Protein AF-A0A0G9K246-F1 (afdb_monomer)

Structure (mmCIF, N/CA/C/O backbone):
data_AF-A0A0G9K246-F1
#
_entry.id   AF-A0A0G9K246-F1
#
loop_
_atom_site.group_PDB
_atom_site.id
_atom_site.type_symbol
_atom_site.label_atom_id
_atom_site.label_alt_id
_atom_site.label_comp_id
_atom_site.label_asym_id
_atom_site.label_entity_id
_atom_site.label_seq_id
_atom_site.pdbx_PDB_ins_code
_atom_site.Cartn_x
_atom_site.Cartn_y
_atom_site.Cartn_z
_atom_site.occupancy
_atom_site.B_iso_or_equiv
_atom_site.auth_seq_id
_atom_site.auth_comp_id
_atom_site.auth_asym_id
_atom_site.auth_atom_id
_atom_site.pdbx_PDB_model_num
ATOM 1 N N . MET A 1 1 ? -0.542 -9.651 4.753 1.00 82.19 1 MET A N 1
ATOM 2 C CA . MET A 1 1 ? -1.449 -9.228 3.652 1.00 82.19 1 MET A CA 1
ATOM 3 C C . MET A 1 1 ? -0.666 -9.338 2.362 1.00 82.19 1 MET A C 1
ATOM 5 O O . MET A 1 1 ? 0.371 -8.706 2.265 1.00 82.19 1 MET A O 1
ATOM 9 N N . GLU A 1 2 ? -1.108 -10.146 1.403 1.00 89.62 2 GLU A N 1
ATOM 10 C CA . GLU A 1 2 ? -0.391 -10.301 0.129 1.00 89.62 2 GLU A CA 1
ATOM 11 C C . GLU A 1 2 ? -0.794 -9.186 -0.846 1.00 89.62 2 GLU A C 1
ATOM 13 O O . GLU A 1 2 ? -1.987 -8.938 -1.033 1.00 89.62 2 GLU A O 1
ATOM 18 N N . ILE A 1 3 ? 0.184 -8.515 -1.457 1.00 90.75 3 ILE A N 1
ATOM 19 C CA . ILE A 1 3 ? -0.034 -7.583 -2.570 1.00 90.75 3 ILE A CA 1
ATOM 20 C C . ILE A 1 3 ? 0.909 -7.906 -3.723 1.00 90.75 3 ILE A C 1
ATOM 22 O O . ILE A 1 3 ? 2.029 -8.373 -3.530 1.00 90.75 3 ILE A O 1
ATOM 26 N N . VAL A 1 4 ? 0.464 -7.614 -4.935 1.00 92.31 4 VAL A N 1
ATOM 27 C CA . VAL A 1 4 ? 1.272 -7.700 -6.148 1.00 92.31 4 VAL A CA 1
ATOM 28 C C . VAL A 1 4 ? 1.919 -6.344 -6.400 1.00 92.31 4 VAL A C 1
ATOM 30 O O . VAL A 1 4 ? 1.224 -5.325 -6.443 1.00 92.31 4 VAL A O 1
ATOM 33 N N . LEU A 1 5 ? 3.238 -6.319 -6.584 1.00 88.00 5 LEU A N 1
ATOM 34 C CA . LEU A 1 5 ? 3.987 -5.123 -6.952 1.00 88.00 5 LEU A CA 1
ATOM 35 C C . LEU A 1 5 ? 3.656 -4.697 -8.381 1.00 88.00 5 LEU A C 1
ATOM 37 O O . LEU A 1 5 ? 3.780 -5.477 -9.322 1.00 88.00 5 LEU A O 1
ATOM 41 N N . PHE A 1 6 ? 3.317 -3.420 -8.565 1.00 86.75 6 PHE A N 1
ATOM 42 C CA . PHE A 1 6 ? 2.961 -2.879 -9.882 1.00 86.75 6 PHE A CA 1
ATOM 43 C C . PHE A 1 6 ? 4.084 -3.020 -10.924 1.00 86.75 6 PHE A C 1
ATOM 45 O O . PHE A 1 6 ? 3.807 -3.215 -12.101 1.00 86.75 6 PHE A O 1
ATOM 52 N N . ARG A 1 7 ? 5.351 -2.879 -10.508 1.00 84.31 7 ARG A N 1
ATOM 53 C CA . ARG A 1 7 ? 6.498 -2.832 -11.433 1.00 84.31 7 ARG A CA 1
ATOM 54 C C . ARG A 1 7 ? 6.947 -4.207 -11.916 1.00 84.31 7 ARG A C 1
ATOM 56 O O . ARG A 1 7 ? 7.310 -4.337 -13.077 1.00 84.31 7 ARG A O 1
ATOM 63 N N . THR A 1 8 ? 6.976 -5.189 -11.020 1.00 88.81 8 THR A N 1
ATOM 64 C CA . THR A 1 8 ? 7.571 -6.509 -11.281 1.00 88.81 8 THR A CA 1
ATOM 65 C C . THR A 1 8 ? 6.526 -7.614 -11.394 1.00 88.81 8 THR A C 1
ATOM 67 O O . THR A 1 8 ? 6.826 -8.676 -11.925 1.00 88.81 8 THR A O 1
ATOM 70 N N . GLY A 1 9 ? 5.299 -7.388 -10.913 1.00 89.56 9 GLY A N 1
ATOM 71 C CA . GLY A 1 9 ? 4.292 -8.441 -10.781 1.00 89.56 9 GLY A CA 1
ATOM 72 C C . GLY A 1 9 ? 4.596 -9.435 -9.656 1.00 89.56 9 GLY A C 1
ATOM 73 O O . GLY A 1 9 ? 3.876 -10.418 -9.500 1.00 89.56 9 GLY A O 1
ATOM 74 N N . GLU A 1 10 ? 5.641 -9.192 -8.862 1.00 92.50 10 GLU A N 1
ATOM 75 C CA . GLU A 1 10 ? 5.994 -10.050 -7.737 1.00 92.50 10 GLU A CA 1
ATOM 76 C C . GLU A 1 10 ? 4.985 -9.903 -6.606 1.00 92.50 10 GLU A C 1
ATOM 78 O O . GLU A 1 10 ? 4.510 -8.808 -6.295 1.00 92.50 10 GLU A O 1
ATOM 83 N N . LYS A 1 11 ? 4.680 -11.029 -5.970 1.00 93.06 11 LYS A N 1
ATOM 84 C CA . LYS A 1 11 ? 3.870 -11.071 -4.761 1.00 93.06 11 LYS A CA 1
ATOM 85 C C . LYS A 1 11 ? 4.761 -10.795 -3.565 1.00 93.06 11 LYS A C 1
ATOM 87 O O . LYS A 1 11 ? 5.769 -11.472 -3.377 1.00 93.06 11 LYS A O 1
ATOM 92 N N . ILE A 1 12 ? 4.366 -9.825 -2.759 1.00 90.88 12 ILE A N 1
ATOM 93 C CA . ILE A 1 12 ? 5.025 -9.509 -1.500 1.00 90.88 12 ILE A CA 1
ATOM 94 C C . ILE A 1 12 ? 4.022 -9.596 -0.363 1.00 90.88 12 ILE A C 1
ATOM 96 O O . ILE A 1 12 ? 2.835 -9.293 -0.517 1.00 90.88 12 ILE A O 1
ATOM 100 N N . GLU A 1 13 ? 4.520 -9.991 0.798 1.00 91.12 13 GLU A N 1
ATOM 101 C CA . GLU A 1 13 ? 3.740 -9.983 2.018 1.00 91.12 13 GLU A CA 1
ATOM 102 C C . GLU A 1 13 ? 4.000 -8.689 2.786 1.00 91.12 13 GLU A C 1
ATOM 104 O O . GLU A 1 13 ? 5.128 -8.362 3.141 1.00 91.12 13 GLU A O 1
ATOM 109 N N . VAL A 1 14 ? 2.924 -7.949 3.027 1.00 88.94 14 VAL A N 1
ATOM 110 C CA . VAL A 1 14 ? 2.902 -6.731 3.827 1.00 88.94 14 VAL A CA 1
ATOM 111 C C . VAL A 1 14 ? 2.228 -7.049 5.150 1.00 88.94 14 VAL A C 1
ATOM 113 O O . VAL A 1 14 ? 1.049 -7.423 5.197 1.00 88.94 14 VAL A O 1
ATOM 116 N N . ASN A 1 15 ? 2.971 -6.910 6.238 1.00 85.88 15 ASN A N 1
ATOM 117 C CA . ASN A 1 15 ? 2.516 -7.285 7.574 1.00 85.88 15 ASN A CA 1
ATOM 118 C C . ASN A 1 15 ? 2.053 -6.078 8.381 1.00 85.88 15 ASN A C 1
ATOM 120 O O . ASN A 1 15 ? 1.179 -6.200 9.242 1.00 85.88 15 ASN A O 1
ATOM 124 N N . THR A 1 16 ? 2.586 -4.895 8.074 1.00 86.31 16 THR A N 1
ATOM 125 C CA . THR A 1 16 ? 2.282 -3.671 8.814 1.00 86.31 16 THR A CA 1
ATOM 126 C C . THR A 1 16 ? 1.732 -2.561 7.909 1.00 86.31 16 THR A C 1
ATOM 128 O O . THR A 1 16 ? 2.132 -2.430 6.751 1.00 86.31 16 THR A O 1
ATOM 131 N N . PRO A 1 17 ? 0.851 -1.678 8.423 1.00 84.50 17 PRO A N 1
ATOM 132 C CA . PRO A 1 17 ? 0.437 -0.481 7.687 1.00 84.50 17 PRO A CA 1
ATOM 133 C C . PRO A 1 17 ? 1.614 0.430 7.316 1.00 84.50 17 PRO A C 1
ATOM 135 O O . PRO A 1 17 ? 1.545 1.142 6.319 1.00 84.50 17 PRO A O 1
ATOM 138 N N . LYS A 1 18 ? 2.696 0.411 8.107 1.00 87.44 18 LYS A N 1
ATOM 139 C CA . LYS A 1 18 ? 3.905 1.202 7.857 1.00 87.44 18 LYS A CA 1
ATOM 140 C C . LYS A 1 18 ? 4.616 0.746 6.581 1.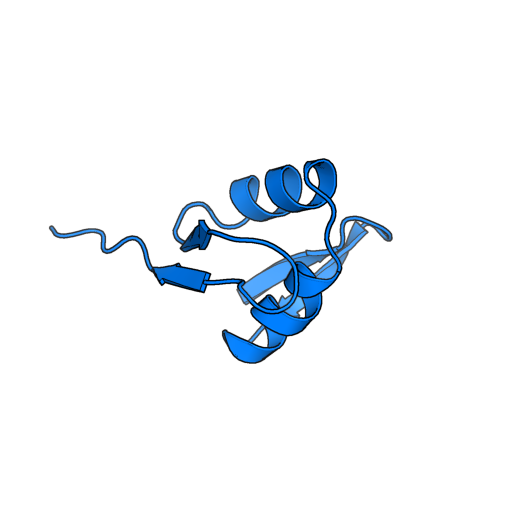00 87.44 18 LYS A C 1
ATOM 142 O O . LYS A 1 18 ? 4.939 1.589 5.754 1.00 87.44 18 LYS A O 1
ATOM 147 N N . GLU A 1 19 ? 4.785 -0.560 6.385 1.00 89.00 19 GLU A N 1
ATOM 148 C CA . GLU A 1 19 ? 5.322 -1.123 5.135 1.00 89.00 19 GLU A CA 1
ATOM 149 C C . GLU A 1 19 ? 4.464 -0.736 3.929 1.00 89.00 19 GLU A C 1
ATOM 151 O O . GLU A 1 19 ? 4.986 -0.302 2.904 1.00 89.00 19 GLU A O 1
ATOM 156 N N . LEU A 1 20 ? 3.136 -0.816 4.069 1.00 88.06 20 LEU A N 1
ATOM 157 C CA . LEU A 1 20 ? 2.231 -0.413 2.998 1.00 88.06 20 LEU A CA 1
ATOM 158 C C . LEU A 1 20 ? 2.400 1.073 2.648 1.00 88.06 20 LEU A C 1
ATOM 160 O O . LEU A 1 20 ? 2.475 1.421 1.472 1.00 88.06 20 LEU A O 1
ATOM 164 N N . LYS A 1 21 ? 2.509 1.953 3.652 1.00 89.06 21 LYS A N 1
ATOM 165 C CA . LYS A 1 21 ? 2.769 3.384 3.425 1.00 89.06 21 LYS A CA 1
ATOM 166 C C . LYS A 1 21 ? 4.084 3.620 2.683 1.00 89.06 21 LYS A C 1
ATOM 168 O O . LYS A 1 21 ? 4.108 4.425 1.758 1.00 89.06 21 LYS A O 1
ATOM 173 N N . GLU A 1 22 ? 5.147 2.908 3.045 1.00 89.19 22 GLU A N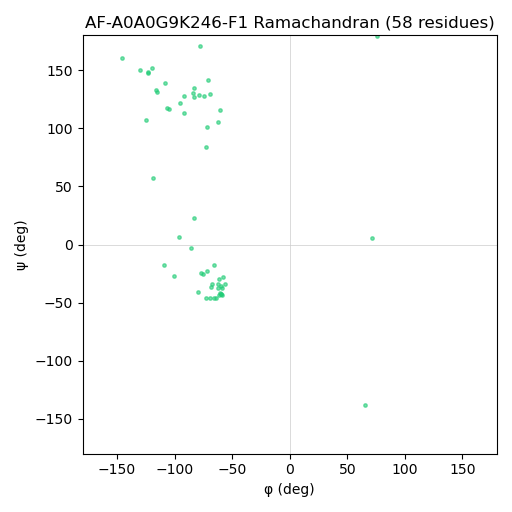 1
ATOM 174 C CA . GLU A 1 22 ? 6.459 3.028 2.394 1.00 89.19 22 GLU A CA 1
ATOM 175 C C . GLU A 1 22 ? 6.424 2.646 0.908 1.00 89.19 22 GLU A C 1
ATOM 177 O O . GLU A 1 22 ? 7.103 3.266 0.091 1.00 89.19 22 GLU A O 1
ATOM 182 N N . ILE A 1 23 ? 5.592 1.675 0.534 1.00 87.62 23 ILE A N 1
ATOM 183 C CA . ILE A 1 23 ? 5.382 1.291 -0.868 1.00 87.62 23 ILE A CA 1
ATOM 184 C C . ILE A 1 23 ? 4.556 2.358 -1.590 1.00 87.62 23 ILE A C 1
ATOM 186 O O . ILE A 1 23 ? 4.882 2.786 -2.701 1.00 87.62 23 ILE A O 1
ATOM 190 N N . LEU A 1 24 ? 3.478 2.812 -0.953 1.00 88.31 24 LEU A N 1
ATOM 191 C CA . LEU A 1 24 ? 2.510 3.710 -1.568 1.00 88.31 24 LEU A CA 1
ATOM 192 C C . LEU A 1 24 ? 3.004 5.161 -1.685 1.00 88.31 24 LEU A C 1
ATOM 194 O O . LEU A 1 24 ? 2.564 5.863 -2.596 1.00 88.31 24 LEU A O 1
ATOM 198 N N . LYS A 1 25 ? 3.936 5.621 -0.838 1.00 88.44 25 LYS A N 1
ATOM 199 C CA . LYS A 1 25 ? 4.429 7.014 -0.866 1.00 88.44 25 LYS A CA 1
ATOM 200 C C . LYS A 1 25 ? 5.115 7.394 -2.180 1.00 88.44 25 LYS A C 1
ATOM 202 O O . LYS A 1 25 ? 5.043 8.544 -2.598 1.00 88.44 25 LYS A O 1
ATOM 207 N N . TYR A 1 26 ? 5.727 6.429 -2.867 1.00 85.75 26 TYR A N 1
ATOM 208 C CA . TYR A 1 26 ? 6.382 6.636 -4.165 1.00 85.75 26 TYR A CA 1
ATOM 209 C C . TYR A 1 26 ? 5.490 6.286 -5.364 1.00 85.75 26 TYR A C 1
ATOM 211 O O . TYR A 1 26 ? 5.954 6.272 -6.508 1.00 85.75 26 TYR A O 1
ATOM 219 N N . CYS A 1 27 ? 4.216 5.966 -5.127 1.00 87.69 27 CYS A N 1
ATOM 220 C CA . CYS A 1 27 ? 3.294 5.572 -6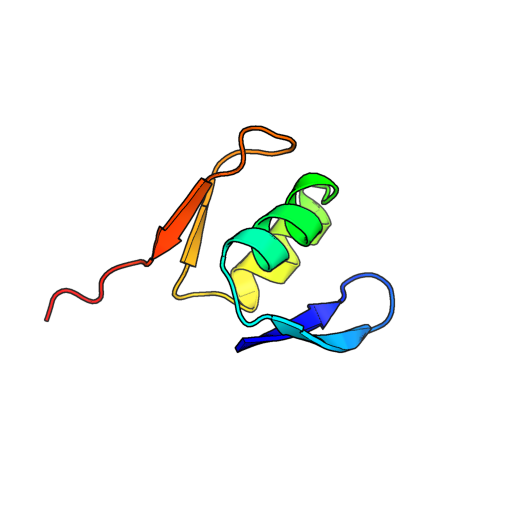.181 1.00 87.69 27 CYS A CA 1
ATOM 221 C C . CYS A 1 27 ? 2.680 6.788 -6.876 1.00 87.69 27 CYS A C 1
ATOM 223 O O . CYS A 1 27 ? 2.178 7.714 -6.242 1.00 87.69 27 CYS A O 1
ATOM 225 N N . ASN A 1 28 ? 2.654 6.741 -8.207 1.00 87.38 28 ASN A N 1
ATOM 226 C CA . ASN A 1 28 ? 1.903 7.697 -9.017 1.00 87.38 28 ASN A CA 1
ATOM 227 C C . ASN A 1 28 ? 0.390 7.351 -9.023 1.00 87.38 28 ASN A C 1
ATOM 229 O O . ASN A 1 28 ? 0.004 6.268 -8.568 1.00 87.38 28 ASN A O 1
ATOM 233 N N . PRO A 1 29 ? -0.490 8.221 -9.557 1.00 86.75 29 PRO A N 1
ATOM 234 C CA . PRO A 1 29 ? -1.936 7.972 -9.568 1.00 86.75 29 PRO A CA 1
ATOM 235 C C . PRO A 1 29 ? -2.365 6.656 -10.243 1.00 86.75 29 PRO A C 1
ATOM 237 O O . PRO A 1 29 ? -3.309 6.012 -9.781 1.00 86.75 29 PRO A O 1
ATOM 240 N N . LEU A 1 30 ? -1.661 6.215 -11.293 1.00 87.69 30 LEU A N 1
ATOM 241 C CA . LEU A 1 30 ? -1.948 4.946 -11.977 1.00 87.69 30 LEU A CA 1
ATOM 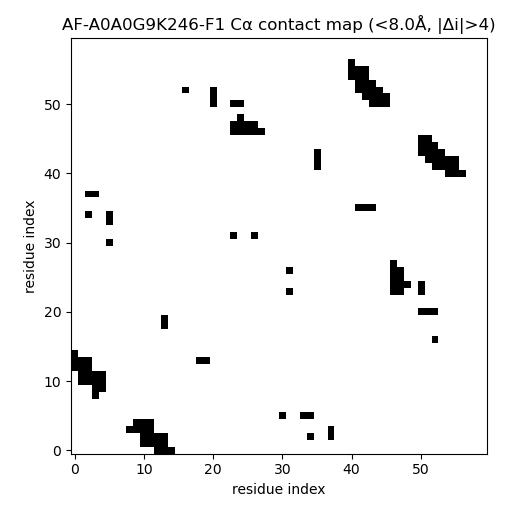242 C C . LEU A 1 30 ? -1.614 3.739 -11.091 1.00 87.69 30 LEU A C 1
ATOM 244 O O . LEU A 1 30 ? -2.436 2.834 -10.944 1.00 87.69 30 LEU A O 1
ATOM 248 N N . MET A 1 31 ? -0.444 3.757 -10.448 1.00 90.19 31 MET A N 1
ATOM 249 C CA . MET A 1 31 ? -0.032 2.742 -9.474 1.00 90.19 31 MET A CA 1
ATOM 250 C C . MET A 1 31 ? -0.998 2.705 -8.288 1.00 90.19 31 MET A C 1
ATOM 252 O O . MET A 1 31 ? -1.413 1.636 -7.851 1.00 90.19 31 MET A O 1
ATOM 256 N N . MET A 1 32 ? -1.422 3.873 -7.802 1.00 88.56 32 MET A N 1
ATOM 257 C CA . MET A 1 32 ? -2.368 3.976 -6.693 1.00 88.56 32 MET A CA 1
ATOM 258 C C . MET A 1 32 ? -3.704 3.301 -7.015 1.00 88.56 32 MET A C 1
ATOM 260 O O . MET A 1 32 ? -4.251 2.577 -6.186 1.00 88.56 32 MET A O 1
ATOM 264 N N . ASN A 1 33 ? -4.220 3.494 -8.232 1.00 89.19 33 ASN A N 1
ATOM 265 C CA . ASN A 1 33 ? -5.448 2.838 -8.678 1.00 89.19 33 ASN A CA 1
ATOM 266 C C . ASN A 1 33 ? -5.304 1.306 -8.701 1.00 89.19 33 ASN A C 1
ATOM 268 O O . ASN A 1 33 ? -6.226 0.585 -8.326 1.00 89.19 33 ASN A O 1
ATOM 272 N N . 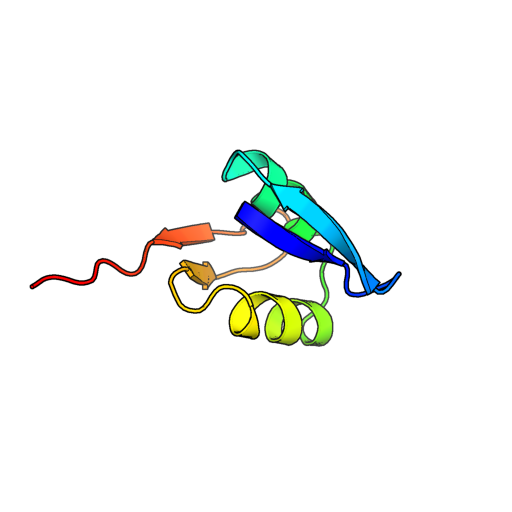PHE A 1 34 ? -4.134 0.799 -9.094 1.00 91.44 34 PHE A N 1
ATOM 273 C CA . PHE A 1 34 ? -3.841 -0.632 -9.064 1.00 91.44 34 PHE A CA 1
ATOM 274 C C . PHE A 1 34 ? -3.841 -1.198 -7.636 1.00 91.44 34 PHE A C 1
ATOM 276 O O . PHE A 1 34 ? -4.496 -2.210 -7.387 1.00 91.44 34 PHE A O 1
ATOM 283 N N . TYR A 1 35 ? -3.193 -0.530 -6.678 1.00 89.19 35 TYR A N 1
ATOM 284 C CA . TYR A 1 35 ? -3.184 -0.987 -5.283 1.00 89.19 35 TYR A CA 1
ATOM 285 C C . TYR A 1 35 ? -4.556 -0.874 -4.607 1.00 89.19 35 TYR A C 1
ATOM 287 O O . TYR A 1 35 ? -4.948 -1.780 -3.878 1.00 89.19 35 TYR A O 1
ATOM 295 N N . LYS A 1 36 ? -5.339 0.172 -4.902 1.00 88.62 36 LYS A N 1
ATOM 296 C CA . LYS A 1 36 ? -6.718 0.317 -4.393 1.00 88.62 36 LYS A CA 1
ATOM 297 C C . LYS A 1 36 ? -7.624 -0.846 -4.802 1.00 88.62 36 LYS A C 1
ATOM 299 O O . LYS A 1 36 ? -8.437 -1.291 -4.001 1.00 88.62 36 LYS A O 1
ATOM 304 N N . LYS A 1 37 ? -7.460 -1.375 -6.019 1.00 89.62 37 LYS A N 1
ATOM 305 C CA . LYS A 1 37 ? -8.213 -2.550 -6.493 1.00 89.62 37 LYS A CA 1
ATOM 306 C C . LYS A 1 37 ? -7.850 -3.833 -5.746 1.00 89.62 37 LYS A C 1
ATOM 308 O O . LYS A 1 37 ? -8.715 -4.676 -5.546 1.00 89.62 37 L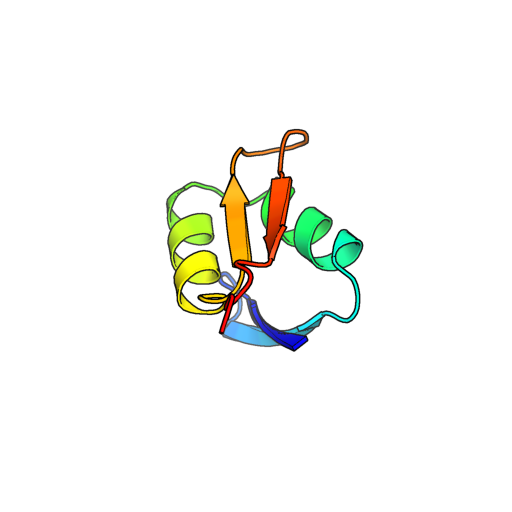YS A O 1
ATOM 313 N N . GLN A 1 38 ? -6.589 -3.978 -5.340 1.00 90.06 38 GLN A N 1
ATOM 314 C CA . GLN A 1 38 ? -6.128 -5.127 -4.554 1.00 90.06 38 GLN A CA 1
ATOM 315 C C . GLN A 1 38 ? -6.525 -5.031 -3.079 1.00 90.06 38 GLN A C 1
ATOM 317 O O . GLN A 1 38 ? -6.640 -6.046 -2.398 1.00 90.06 38 GLN A O 1
ATOM 322 N N . LEU A 1 39 ? -6.742 -3.810 -2.587 1.00 88.19 39 LEU A N 1
ATOM 323 C CA . LEU A 1 39 ? -6.973 -3.506 -1.180 1.00 88.19 39 LEU A CA 1
ATOM 324 C C . LEU A 1 39 ? -8.359 -2.877 -0.964 1.00 88.19 39 LEU A C 1
ATOM 326 O O . LEU A 1 39 ? -8.443 -1.787 -0.400 1.00 88.19 39 LEU A O 1
ATOM 330 N N . PRO A 1 40 ? -9.462 -3.543 -1.363 1.00 86.12 40 PRO A N 1
ATOM 331 C CA . PRO A 1 40 ? -10.802 -2.951 -1.316 1.00 86.12 40 PRO A CA 1
ATOM 332 C C . PRO A 1 40 ? -11.291 -2.664 0.110 1.00 86.12 40 PRO A C 1
ATOM 334 O O . PRO A 1 40 ? -12.226 -1.896 0.295 1.00 86.12 40 PRO A O 1
ATOM 337 N N . MET A 1 41 ? -10.667 -3.271 1.123 1.00 86.06 41 MET A N 1
ATOM 338 C CA . MET A 1 41 ? -10.976 -3.030 2.536 1.00 86.06 41 MET A CA 1
ATOM 339 C C . MET A 1 41 ? -10.225 -1.826 3.121 1.00 86.06 41 MET A C 1
ATOM 341 O O . MET A 1 41 ? -10.399 -1.508 4.299 1.00 86.06 41 MET A O 1
ATOM 345 N N . LEU A 1 42 ? -9.349 -1.184 2.345 1.00 86.75 42 LEU A N 1
ATOM 346 C CA . LEU A 1 42 ? -8.566 -0.033 2.773 1.00 86.75 42 LEU A CA 1
ATOM 347 C C . LEU A 1 42 ? -8.967 1.200 1.967 1.00 86.75 42 LEU A C 1
ATOM 349 O O . LEU A 1 42 ? -8.994 1.196 0.739 1.00 86.75 42 LEU A O 1
ATOM 353 N N . GLU A 1 43 ? -9.218 2.292 2.671 1.00 87.81 43 GLU A N 1
ATOM 354 C CA . GLU A 1 43 ? -9.344 3.611 2.082 1.00 87.81 43 GLU A CA 1
ATOM 355 C C . GLU A 1 43 ? -7.968 4.283 2.101 1.00 87.81 43 GLU A C 1
ATOM 357 O O . GLU A 1 43 ? -7.423 4.586 3.163 1.00 87.81 43 GLU A O 1
ATOM 362 N N . ILE A 1 44 ? -7.402 4.502 0.911 1.00 87.25 44 ILE A N 1
ATOM 363 C CA . ILE A 1 44 ? -6.107 5.169 0.737 1.00 87.25 44 ILE A CA 1
ATOM 364 C C . ILE A 1 44 ? -6.341 6.595 0.222 1.00 87.25 44 ILE A C 1
ATOM 366 O O . ILE A 1 44 ? -6.852 6.786 -0.895 1.00 87.25 44 ILE A O 1
ATOM 370 N N . LYS A 1 45 ? -5.954 7.589 1.025 1.00 84.62 45 LYS A N 1
ATOM 371 C CA . LYS A 1 45 ? -6.067 9.030 0.745 1.00 84.62 45 LYS A CA 1
ATOM 372 C C . LYS A 1 45 ? -4.684 9.689 0.740 1.00 84.62 45 LYS A C 1
ATOM 374 O O . LYS A 1 45 ? -3.773 9.233 1.422 1.00 84.62 45 LYS A O 1
ATOM 379 N N . GLY A 1 46 ? -4.542 10.766 -0.031 1.00 84.69 46 GLY A N 1
ATOM 380 C CA . GLY A 1 46 ? -3.275 11.488 -0.170 1.00 84.69 46 GLY A CA 1
ATOM 381 C C . GLY A 1 46 ? -2.241 10.784 -1.059 1.00 84.69 46 GLY A C 1
ATOM 382 O O . GLY A 1 46 ? -2.490 9.716 -1.621 1.00 84.69 46 GLY A O 1
ATOM 383 N N . PHE A 1 47 ? -1.083 11.426 -1.203 1.00 83.38 47 PHE A N 1
ATOM 384 C CA . PHE A 1 47 ? 0.079 10.953 -1.960 1.00 83.38 47 PHE A CA 1
ATOM 385 C C . PHE A 1 47 ? 1.361 11.412 -1.25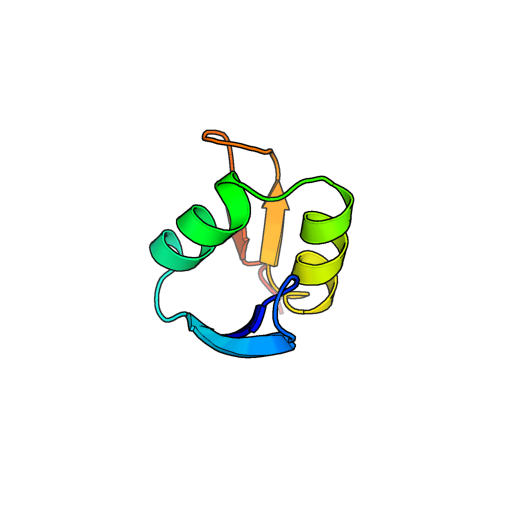8 1.00 83.38 47 PHE A C 1
ATOM 387 O O . PHE A 1 47 ? 1.330 12.368 -0.479 1.00 83.38 47 PHE A O 1
ATOM 394 N N . GLY A 1 48 ? 2.491 10.766 -1.555 1.00 82.56 48 GLY A N 1
ATOM 395 C CA . GLY A 1 48 ? 3.766 11.124 -0.937 1.00 82.56 48 GLY A CA 1
ATOM 396 C C . GLY A 1 48 ? 3.765 10.856 0.567 1.00 82.56 48 GLY A C 1
ATOM 397 O O . GLY A 1 48 ? 3.264 9.830 1.025 1.00 82.56 48 GLY A O 1
ATOM 398 N N . GLU A 1 49 ? 4.320 11.788 1.337 1.00 84.50 49 GLU A N 1
ATOM 399 C CA . GLU A 1 49 ? 4.399 11.678 2.799 1.00 84.50 49 GLU A CA 1
ATOM 400 C C . GLU A 1 49 ? 3.041 11.858 3.495 1.00 84.50 49 GLU A C 1
ATOM 402 O O . GLU A 1 49 ? 2.827 11.315 4.577 1.00 84.50 49 GLU A O 1
ATOM 407 N N . SER A 1 50 ? 2.084 12.528 2.848 1.00 86.62 50 SER A N 1
ATOM 408 C CA . SER A 1 50 ? 0.738 12.779 3.386 1.00 86.62 50 SER A CA 1
ATOM 409 C C . SER A 1 50 ? -0.224 11.604 3.187 1.00 86.62 50 SER A C 1
ATOM 411 O O . SER A 1 50 ? -1.437 11.799 3.116 1.00 86.62 50 SER A O 1
ATOM 413 N N . ILE A 1 51 ? 0.294 10.384 3.016 1.00 88.69 51 ILE A N 1
ATOM 414 C CA . ILE A 1 51 ? -0.543 9.225 2.725 1.00 88.69 51 ILE A CA 1
ATOM 415 C C . ILE A 1 51 ? -1.228 8.692 3.991 1.00 88.69 51 ILE A C 1
ATOM 417 O O . ILE A 1 51 ? -0.609 8.383 5.021 1.00 88.69 51 ILE A O 1
ATOM 421 N N . GLU A 1 52 ? -2.538 8.529 3.889 1.00 87.56 52 GLU A N 1
ATOM 422 C CA . GLU A 1 52 ? -3.404 8.011 4.937 1.00 87.56 52 GLU A CA 1
ATOM 423 C C . GLU A 1 52 ? -4.022 6.693 4.486 1.00 87.56 52 GLU A C 1
ATOM 425 O O . GLU A 1 52 ? -4.512 6.567 3.364 1.00 87.56 52 GLU A O 1
ATOM 430 N N . ILE A 1 53 ? -3.976 5.698 5.374 1.00 88.19 53 ILE A N 1
ATOM 431 C CA . ILE A 1 53 ? -4.523 4.365 5.136 1.00 88.19 53 ILE A CA 1
ATOM 432 C C . ILE A 1 53 ? -5.497 4.084 6.268 1.00 88.19 53 ILE A C 1
ATOM 434 O O . ILE A 1 53 ? -5.077 3.843 7.400 1.00 88.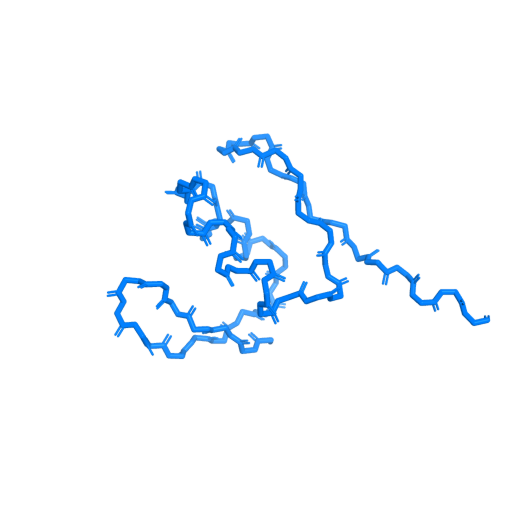19 53 ILE A O 1
ATOM 438 N N . ASN A 1 54 ? -6.784 4.113 5.952 1.00 85.44 54 ASN A N 1
ATOM 439 C CA . ASN A 1 54 ? -7.857 3.826 6.891 1.00 85.44 54 ASN A CA 1
ATOM 440 C C . ASN A 1 54 ? -8.471 2.471 6.546 1.00 85.44 54 ASN A C 1
ATOM 442 O O . ASN A 1 54 ? -8.661 2.148 5.376 1.00 85.44 54 ASN A O 1
ATOM 446 N N . LYS A 1 55 ? -8.790 1.653 7.550 1.00 81.75 55 LYS A N 1
ATOM 447 C CA . LYS A 1 55 ? -9.598 0.453 7.308 1.00 81.75 55 LYS A CA 1
ATOM 448 C C . LYS A 1 55 ? -11.036 0.893 7.082 1.00 81.75 55 LYS A C 1
ATOM 450 O O . LYS A 1 55 ? -11.593 1.605 7.915 1.00 81.75 55 LYS A O 1
ATOM 455 N N . ILE A 1 56 ? -11.636 0.446 5.986 1.00 80.31 56 ILE A N 1
ATOM 456 C CA . ILE A 1 56 ? -13.074 0.577 5.790 1.00 80.31 56 ILE A CA 1
ATOM 457 C C . ILE A 1 56 ? -13.701 -0.422 6.756 1.00 80.31 56 ILE A C 1
ATOM 459 O O . ILE A 1 56 ? -13.653 -1.634 6.545 1.00 80.31 56 ILE A O 1
ATOM 463 N N . GLY A 1 57 ? -14.190 0.089 7.884 1.00 57.91 57 GLY A N 1
ATOM 464 C CA . GLY A 1 57 ? -14.942 -0.710 8.833 1.00 57.91 57 GLY A CA 1
ATOM 465 C C . GLY A 1 57 ? -16.178 -1.249 8.129 1.00 57.91 57 GLY A C 1
ATOM 466 O O . GLY A 1 57 ? -17.037 -0.477 7.715 1.00 57.91 57 GLY A O 1
ATOM 467 N N . ILE A 1 58 ? -16.271 -2.569 7.989 1.00 55.03 58 ILE A N 1
ATOM 468 C CA . ILE A 1 58 ? -17.563 -3.208 7.769 1.00 55.03 58 ILE A CA 1
ATOM 469 C C . ILE A 1 58 ? -18.270 -3.112 9.122 1.00 55.03 58 ILE A C 1
ATOM 471 O O . ILE A 1 58 ? -18.154 -4.007 9.955 1.00 55.03 58 ILE A O 1
ATOM 475 N 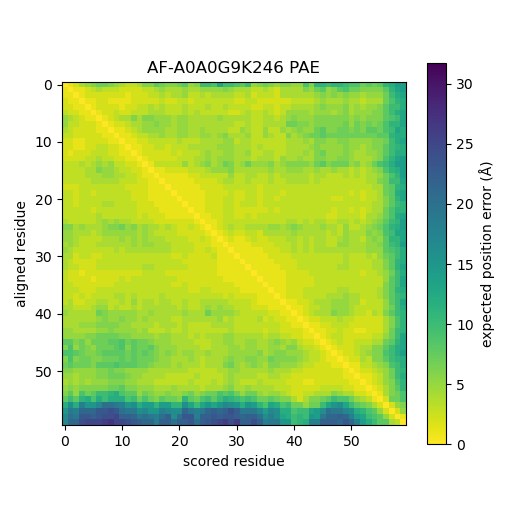N . THR A 1 59 ? -18.913 -1.979 9.395 1.00 45.88 59 THR A N 1
ATOM 476 C CA . THR A 1 59 ? -19.927 -1.896 10.443 1.00 45.88 59 THR A CA 1
ATOM 477 C C . THR A 1 59 ? -21.039 -2.851 10.021 1.00 45.88 59 THR A C 1
ATOM 479 O O . THR A 1 59 ? -21.750 -2.594 9.050 1.00 45.88 59 THR A O 1
ATOM 482 N N . ARG A 1 60 ? -21.112 -4.002 10.688 1.00 42.22 60 ARG A N 1
ATOM 483 C CA . ARG A 1 60 ? -22.300 -4.852 10.704 1.00 42.22 60 ARG A CA 1
ATOM 484 C C . ARG A 1 60 ? -23.107 -4.523 11.944 1.00 42.22 60 ARG A C 1
ATOM 486 O O . ARG A 1 60 ? -22.461 -4.289 12.989 1.00 42.22 60 ARG A O 1
#

Sequence (60 aa):
MEIVLFRTGEKIEVNTPKELKEILKYCNPLMMNFYKKQLPMLEIKGFGESIEINKIGITR

Foldseek 3Di:
DWDQQPPPRDIDDDDDVVVVCVSQQPDDPVRVVRVCVVCVQWDWDDHHPPIDIDGNDPPD

Nearest PDB structures (foldseek):
  7a0y-assembly1_B  TM=3.906E-01  e=4.206E+00  Salmonella enterica subsp. enterica serovar Typhimurium str. LT2
  7s24-assembly1_A  TM=3.610E-01  e=3.655E+00  Escherichia coli

Organism: NCBI:txid1447256

Solvent-accessible surface area (backbone atoms only — not comparable to full-atom values): 3749 Å² total; per-residue (Å²): 85,81,46,68,40,88,90,77,67,47,78,44,79,41,87,47,74,65,58,50,47,67,60,48,31,79,43,52,75,70,52,46,54,55,52,46,70,77,35,75,56,45,47,76,43,74,56,39,91,64,53,43,81,42,74,59,75,81,82,123

Secondary structure (DSSP, 8-state):
-EEE-TTT--EEE--SHHHHHHHHTT--HHHHHHHHHH-TTEEEE-SGGG-EEEE-----

pLDDT: mean 85.1, std 9.8, range [42.22, 93.06]

Mean predicted aligned error: 4.81 Å

Radius of gyration: 11.24 Å; Cα contacts (8 Å, |Δi|>4): 68; chains: 1; bounding box: 30×24×23 Å